Protein AF-A0A2E3QEN1-F1 (afdb_monomer_lite)

Secondary structure (DSSP, 8-state):
--SS-----GGG-PPPSEEE-----S-EEPTTS-EE--S--TT-EEEE-TT-SEEEEETTEEEEE--GGGEEEEE-

Foldseek 3Di:
DDDDDDPPPPVPPQDQQKDFAQDDDQADQDPVRDHDHQPDDGGWIWGFDSPFFDFDADPNDTDGDGHSVRTPDTDD

Radius of gyration: 17.07 Å; chains: 1; bounding box: 38×27×54 Å

Structure (mmCIF, N/CA/C/O backbone):
data_AF-A0A2E3QEN1-F1
#
_entry.id   AF-A0A2E3QEN1-F1
#
loop_
_atom_site.group_PDB
_atom_site.id
_atom_site.type_symbol
_atom_site.label_atom_id
_atom_site.label_alt_id
_atom_site.label_comp_id
_atom_site.label_asym_id
_atom_site.label_entity_id
_atom_site.label_seq_id
_atom_site.pdbx_PDB_ins_code
_atom_site.Cartn_x
_atom_site.Cartn_y
_atom_site.Cartn_z
_atom_site.occupancy
_atom_site.B_iso_or_equiv
_atom_site.auth_seq_id
_atom_site.auth_comp_id
_atom_site.auth_asym_id
_atom_site.auth_atom_id
_atom_site.pdbx_PDB_model_num
ATOM 1 N N . LYS A 1 1 ? -18.092 -1.633 27.901 1.00 42.41 1 LYS A N 1
ATOM 2 C CA . LYS A 1 1 ? -18.582 -1.307 29.265 1.00 42.41 1 LYS A CA 1
ATOM 3 C C . LYS A 1 1 ? -18.261 -2.481 30.183 1.00 42.41 1 LYS A C 1
ATOM 5 O O . LYS A 1 1 ? -18.904 -3.512 30.055 1.00 42.41 1 LYS A O 1
ATOM 10 N N . THR A 1 2 ? -17.262 -2.354 31.050 1.00 46.16 2 THR A N 1
ATOM 11 C CA . THR A 1 2 ? -16.964 -3.316 32.125 1.00 46.16 2 THR A CA 1
ATOM 12 C C . THR A 1 2 ? -17.215 -2.647 33.480 1.00 46.16 2 THR A C 1
ATOM 14 O O . THR A 1 2 ? -17.143 -1.423 33.598 1.00 46.16 2 THR A O 1
ATOM 17 N N . ALA A 1 3 ? -17.610 -3.444 34.475 1.00 50.09 3 ALA A N 1
ATOM 18 C CA . ALA A 1 3 ? -18.260 -3.035 35.725 1.00 50.09 3 ALA A CA 1
ATOM 19 C C . ALA A 1 3 ? -17.333 -2.399 36.784 1.00 50.09 3 ALA A C 1
ATOM 21 O O . ALA A 1 3 ? -17.429 -2.699 37.969 1.00 50.09 3 ALA A O 1
ATOM 22 N N . GLY A 1 4 ? -16.451 -1.487 36.384 1.00 52.81 4 GLY A N 1
ATOM 23 C CA . GLY A 1 4 ? -15.584 -0.795 37.330 1.00 52.81 4 GLY A CA 1
ATOM 24 C C . GLY A 1 4 ? -14.882 0.387 36.700 1.00 52.81 4 GLY A C 1
ATOM 25 O O . GLY A 1 4 ? -13.708 0.259 36.407 1.00 52.81 4 GLY A O 1
ATOM 26 N N . GLY A 1 5 ? -15.616 1.484 36.470 1.00 60.97 5 GLY A N 1
ATOM 27 C CA . GLY A 1 5 ? -15.162 2.891 36.476 1.00 60.97 5 GLY A CA 1
ATOM 28 C C . GLY A 1 5 ? -13.945 3.339 35.652 1.00 60.97 5 GLY A C 1
ATOM 29 O O . GLY A 1 5 ? -13.697 4.537 35.573 1.00 60.97 5 GLY A O 1
ATOM 30 N N . ILE A 1 6 ? -13.192 2.440 35.032 1.00 62.88 6 ILE A N 1
ATOM 31 C CA . ILE A 1 6 ? -12.011 2.744 34.243 1.00 62.88 6 ILE A CA 1
ATOM 32 C C . ILE A 1 6 ?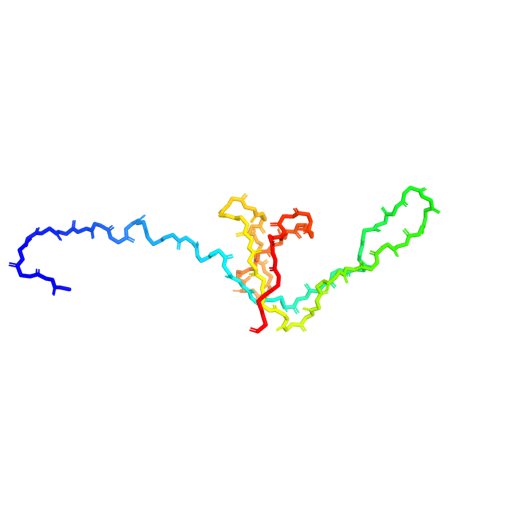 -12.519 3.011 32.835 1.00 62.88 6 ILE A C 1
ATOM 34 O O . ILE A 1 6 ? -12.745 2.106 32.031 1.00 62.88 6 ILE A O 1
ATOM 38 N N . ILE A 1 7 ? -12.753 4.290 32.564 1.00 62.06 7 ILE A N 1
ATOM 39 C CA . ILE A 1 7 ? -12.814 4.793 31.201 1.00 62.06 7 ILE A CA 1
ATOM 40 C C . ILE A 1 7 ? -11.386 4.662 30.681 1.00 62.06 7 ILE A C 1
ATOM 42 O O . ILE A 1 7 ? -10.542 5.509 30.963 1.00 62.06 7 ILE A O 1
ATOM 46 N N . ILE A 1 8 ? -11.096 3.570 29.973 1.00 59.12 8 ILE A N 1
ATOM 47 C CA . ILE A 1 8 ? -9.956 3.576 29.064 1.00 59.12 8 ILE A CA 1
ATOM 48 C C . ILE A 1 8 ? -10.367 4.561 27.975 1.00 59.12 8 ILE A C 1
ATOM 50 O O . ILE A 1 8 ? -11.374 4.309 27.307 1.00 59.12 8 ILE A O 1
ATOM 54 N N . PRO A 1 9 ? -9.696 5.714 27.843 1.00 59.00 9 PRO A N 1
ATOM 55 C CA . PRO A 1 9 ? -10.014 6.603 26.751 1.00 59.00 9 PRO A CA 1
ATOM 56 C C . PRO A 1 9 ? -9.792 5.809 25.459 1.00 59.00 9 PRO A C 1
ATOM 58 O O . PRO A 1 9 ? -8.704 5.288 25.222 1.00 59.00 9 PRO A O 1
ATOM 61 N N . ASP A 1 10 ? -10.820 5.717 24.613 1.00 57.56 10 ASP A N 1
ATOM 62 C CA . ASP A 1 10 ? -10.763 5.142 23.256 1.00 57.56 10 ASP A CA 1
ATOM 63 C C . ASP A 1 10 ? -9.782 5.913 22.329 1.00 57.56 10 ASP A C 1
ATOM 65 O O . ASP A 1 10 ? -9.789 5.753 21.111 1.00 57.56 10 ASP A O 1
ATOM 69 N N . THR A 1 11 ? -8.916 6.767 22.886 1.00 54.16 11 THR A N 1
ATOM 70 C CA . THR A 1 11 ? -7.940 7.616 22.193 1.00 54.16 11 THR A CA 1
ATOM 71 C C . THR A 1 11 ? -6.685 6.868 21.753 1.00 54.16 11 THR A C 1
ATOM 73 O O . THR A 1 11 ? -5.785 7.477 21.186 1.00 54.16 11 THR A O 1
ATOM 76 N N . ALA A 1 12 ? -6.606 5.562 21.996 1.00 51.16 12 ALA A N 1
ATOM 77 C CA . ALA A 1 12 ? -5.558 4.704 21.457 1.00 51.16 12 ALA A CA 1
ATOM 78 C C . ALA A 1 12 ? -6.166 3.505 20.725 1.00 51.16 12 ALA A C 1
ATOM 80 O O . ALA A 1 12 ? -5.694 2.381 20.867 1.00 51.16 12 ALA A O 1
ATOM 81 N N . LYS A 1 13 ? -7.219 3.725 19.925 1.00 53.72 13 LYS A N 1
ATOM 82 C CA . LYS A 1 13 ? -7.459 2.814 18.804 1.00 53.72 13 LYS A CA 1
ATOM 83 C C . LYS A 1 13 ? -6.241 2.929 17.904 1.00 53.72 13 LYS A C 1
ATOM 85 O O . LYS A 1 13 ? -6.059 3.936 17.224 1.00 53.72 13 LYS A O 1
ATOM 90 N N . GLU A 1 14 ? -5.343 1.958 18.009 1.00 61.75 14 GLU A N 1
ATOM 91 C CA . GLU A 1 14 ? -4.221 1.858 17.093 1.00 61.75 14 GLU A CA 1
ATOM 92 C C . GLU A 1 14 ? -4.776 1.922 15.674 1.00 61.75 14 GLU A C 1
ATOM 94 O O . GLU A 1 14 ? -5.747 1.225 15.367 1.00 61.75 14 GLU A O 1
ATOM 99 N N . LYS A 1 15 ? -4.207 2.797 14.831 1.00 65.94 15 LYS A N 1
ATOM 100 C CA . LYS A 1 15 ? -4.521 2.766 13.404 1.00 65.94 15 LYS A CA 1
ATOM 101 C C . LYS A 1 15 ? -4.312 1.317 12.945 1.00 65.94 15 LYS A C 1
ATOM 103 O O . LYS A 1 15 ? -3.255 0.764 13.279 1.00 65.94 15 LYS A O 1
ATOM 108 N N . PRO A 1 16 ? -5.305 0.693 12.285 1.00 66.81 16 PRO A N 1
ATOM 109 C CA . PRO A 1 16 ? -5.143 -0.659 11.783 1.00 66.81 16 PRO A CA 1
ATOM 110 C C . PRO A 1 16 ? -3.868 -0.692 10.942 1.00 66.81 16 PRO A C 1
ATOM 112 O O . PRO A 1 16 ? -3.650 0.170 10.094 1.00 66.81 16 PRO A O 1
ATOM 115 N N . GLN A 1 17 ? -2.994 -1.642 11.261 1.00 79.00 17 GLN A N 1
ATOM 116 C CA . GLN A 1 17 ? -1.740 -1.876 10.539 1.00 79.00 17 GLN A CA 1
ATOM 117 C C . GLN A 1 17 ? -1.984 -2.728 9.291 1.00 79.00 17 GLN A C 1
ATOM 119 O O . GLN A 1 17 ? -1.045 -3.176 8.651 1.00 79.00 17 GLN A O 1
ATOM 124 N N . GLU A 1 18 ? 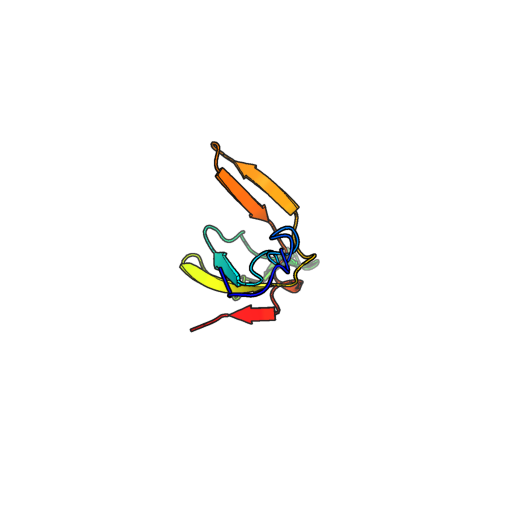-3.247 -2.984 8.973 1.00 86.44 18 GLU A N 1
ATOM 125 C CA . GLU A 1 18 ? -3.698 -3.739 7.820 1.00 86.44 18 GLU A CA 1
ATOM 126 C C . GLU A 1 18 ? -4.565 -2.846 6.934 1.00 86.44 18 GLU A C 1
ATOM 128 O O . GLU A 1 18 ? -5.282 -1.964 7.418 1.00 86.44 18 GLU A O 1
ATOM 133 N N . GLY A 1 19 ? -4.516 -3.089 5.631 1.00 88.06 19 GLY A N 1
ATOM 134 C CA . GLY A 1 19 ? -5.363 -2.414 4.658 1.00 88.06 19 GLY A CA 1
ATOM 135 C C . GLY A 1 19 ? -5.445 -3.195 3.359 1.00 88.06 19 GLY A C 1
ATOM 136 O O . GLY A 1 19 ? -4.643 -4.089 3.100 1.00 88.06 19 GLY A O 1
ATOM 137 N N . GLU A 1 20 ? -6.443 -2.862 2.553 1.00 89.44 20 GLU A N 1
ATOM 138 C CA . GLU A 1 20 ? -6.616 -3.427 1.220 1.00 89.44 20 GLU A CA 1
ATOM 139 C C . GLU A 1 20 ? -5.987 -2.497 0.187 1.00 89.44 20 GLU A C 1
ATOM 141 O O . GLU A 1 20 ? -6.174 -1.276 0.214 1.00 89.44 20 GLU A O 1
ATOM 146 N N . VAL A 1 21 ? -5.224 -3.074 -0.733 1.00 90.94 21 VAL A N 1
ATOM 147 C CA . VAL A 1 21 ? -4.607 -2.326 -1.819 1.00 90.94 21 VAL A CA 1
ATOM 148 C C . VAL A 1 21 ? -5.684 -1.971 -2.841 1.00 90.94 21 VAL A C 1
ATOM 150 O O . VAL A 1 21 ? -6.141 -2.816 -3.601 1.00 90.94 21 VAL A O 1
ATOM 153 N N . VAL A 1 22 ? -6.070 -0.700 -2.902 1.00 89.69 22 VAL A N 1
ATOM 154 C CA . VAL A 1 22 ? -7.036 -0.211 -3.904 1.00 89.69 22 VAL A CA 1
ATOM 155 C C . VAL A 1 22 ? -6.400 0.038 -5.271 1.00 89.69 22 VAL A C 1
ATOM 157 O O . VAL A 1 22 ? -7.038 -0.136 -6.306 1.00 89.69 22 VAL A O 1
ATOM 160 N N . ALA A 1 23 ? -5.129 0.440 -5.292 1.00 87.12 23 ALA A N 1
ATOM 161 C CA . ALA A 1 23 ? -4.409 0.767 -6.512 1.00 87.12 23 ALA A CA 1
ATOM 162 C C . ALA A 1 23 ? -2.908 0.542 -6.331 1.00 87.12 23 ALA A C 1
ATOM 164 O O . ALA A 1 23 ? -2.347 0.809 -5.269 1.00 87.12 23 ALA A O 1
ATOM 165 N N . VAL A 1 24 ? -2.255 0.098 -7.404 1.00 87.75 24 VAL A N 1
ATOM 166 C CA . VAL A 1 24 ? -0.805 -0.096 -7.461 1.00 87.75 24 VAL A CA 1
ATOM 167 C C . VAL A 1 24 ? -0.213 0.772 -8.562 1.00 87.75 24 VAL A C 1
ATOM 169 O O . VAL A 1 24 ? -0.788 0.915 -9.642 1.00 87.75 24 VAL A O 1
ATOM 172 N N . GLY A 1 25 ? 0.930 1.396 -8.278 1.00 84.25 25 GLY A N 1
ATOM 173 C CA . GLY A 1 25 ? 1.669 2.163 -9.276 1.00 84.25 25 GLY A CA 1
ATOM 174 C C . GLY A 1 25 ? 2.325 1.259 -10.322 1.00 84.25 25 GLY A C 1
ATOM 175 O O . GLY A 1 25 ? 2.308 0.036 -10.223 1.00 84.25 25 GLY A O 1
ATOM 176 N N . SER A 1 26 ? 2.994 1.863 -11.304 1.00 79.00 26 SER A N 1
ATOM 177 C CA . SER A 1 26 ? 3.752 1.119 -12.322 1.00 79.00 26 SER A CA 1
ATOM 178 C C . SER A 1 26 ? 4.936 0.320 -11.758 1.00 79.00 26 SER A C 1
ATOM 180 O O . SER A 1 26 ? 5.505 -0.484 -12.485 1.00 79.00 26 SER A O 1
ATOM 182 N N . GLY A 1 27 ? 5.310 0.548 -10.497 1.00 79.44 27 GLY A N 1
ATOM 183 C CA . GLY A 1 27 ? 6.456 -0.068 -9.837 1.00 79.44 27 GLY A CA 1
ATOM 184 C C . GLY A 1 27 ? 7.671 0.844 -9.722 1.00 79.44 27 GLY A C 1
ATOM 185 O O . GLY A 1 27 ? 7.643 2.010 -10.131 1.00 79.44 27 GLY A O 1
ATOM 186 N N . VAL A 1 28 ? 8.730 0.331 -9.098 1.00 79.00 28 VAL A N 1
ATOM 187 C CA . VAL A 1 28 ? 9.942 1.103 -8.808 1.00 79.00 28 VAL A CA 1
ATOM 188 C C . VAL A 1 28 ? 10.787 1.194 -10.075 1.00 79.00 28 VAL A C 1
ATOM 190 O O . VAL A 1 28 ? 11.267 0.188 -10.595 1.00 79.00 28 VAL A O 1
ATOM 193 N N . ARG A 1 29 ? 10.987 2.417 -10.577 1.00 80.06 29 ARG A N 1
ATOM 194 C CA . ARG A 1 29 ? 11.969 2.676 -11.636 1.00 80.06 29 ARG A CA 1
ATOM 195 C C . ARG A 1 29 ? 13.368 2.549 -11.053 1.00 80.06 29 ARG A C 1
ATOM 197 O O . ARG A 1 29 ? 13.716 3.283 -10.131 1.00 80.06 29 ARG A O 1
ATOM 204 N N . LYS A 1 30 ? 14.145 1.620 -11.594 1.00 78.25 30 LYS A N 1
ATOM 205 C CA . LYS A 1 30 ? 15.567 1.469 -11.297 1.00 78.25 30 LYS A CA 1
ATOM 206 C C . LYS A 1 30 ? 16.382 2.457 -12.133 1.00 78.25 30 LYS A C 1
ATOM 208 O O . LYS A 1 30 ? 15.920 2.946 -13.165 1.00 78.25 30 LYS A O 1
ATOM 213 N N . ASP A 1 31 ? 17.610 2.726 -11.697 1.00 78.88 31 ASP A N 1
ATOM 214 C CA . ASP A 1 31 ? 18.544 3.625 -12.393 1.00 78.88 31 ASP A CA 1
ATOM 215 C C . ASP A 1 31 ? 18.915 3.142 -13.807 1.00 78.88 31 ASP A C 1
ATOM 217 O O . ASP A 1 31 ? 19.324 3.934 -14.653 1.00 78.88 31 ASP A O 1
ATOM 221 N N . ASP A 1 32 ? 18.731 1.850 -14.089 1.00 82.94 32 ASP A N 1
ATOM 222 C CA . ASP A 1 32 ? 18.938 1.239 -15.407 1.00 82.94 32 ASP A CA 1
ATOM 223 C C . ASP A 1 32 ? 17.777 1.488 -16.395 1.00 82.94 32 ASP A C 1
ATOM 225 O O . ASP A 1 32 ? 17.815 1.018 -17.532 1.00 82.94 32 ASP A O 1
ATOM 229 N N . GLY A 1 33 ? 16.739 2.224 -15.979 1.00 80.38 33 GLY A N 1
ATOM 230 C CA . GLY A 1 33 ? 15.541 2.489 -16.775 1.00 80.38 33 GLY A CA 1
ATOM 231 C C . GLY A 1 33 ? 14.530 1.338 -16.792 1.00 80.38 33 GLY A C 1
ATOM 232 O O . GLY A 1 33 ? 13.451 1.489 -17.370 1.00 80.38 33 GLY A O 1
ATOM 233 N N . SER A 1 34 ? 14.832 0.211 -16.143 1.00 83.00 34 SER A N 1
ATOM 234 C CA . SER A 1 34 ? 13.886 -0.884 -15.958 1.00 83.00 34 SER A CA 1
ATOM 235 C C . SER A 1 34 ? 12.880 -0.557 -14.854 1.00 83.00 34 SER A C 1
ATOM 237 O O . SER A 1 34 ? 13.151 0.180 -13.901 1.00 83.00 34 SER A O 1
ATOM 239 N N . VAL A 1 35 ? 11.675 -1.100 -14.996 1.00 82.25 35 VAL A N 1
ATOM 240 C CA . VAL A 1 35 ? 10.611 -0.960 -14.006 1.00 82.25 35 VAL A CA 1
ATOM 241 C C . VAL A 1 35 ? 10.502 -2.283 -13.264 1.00 82.25 35 VAL A C 1
ATOM 243 O O . VAL A 1 35 ? 10.171 -3.306 -13.862 1.00 82.25 35 VAL A O 1
ATOM 246 N N . ALA A 1 36 ? 10.811 -2.272 -11.970 1.00 79.75 36 ALA A N 1
ATOM 247 C CA . ALA A 1 36 ? 10.521 -3.394 -11.093 1.00 79.75 36 ALA A CA 1
ATOM 248 C C . ALA A 1 36 ? 9.025 -3.378 -10.786 1.00 79.75 36 ALA A C 1
ATOM 250 O O . ALA A 1 36 ? 8.535 -2.414 -10.195 1.00 79.75 36 ALA A O 1
ATOM 251 N N . ALA A 1 37 ? 8.312 -4.411 -11.237 1.00 80.94 37 ALA A N 1
ATOM 252 C CA . ALA A 1 37 ? 6.906 -4.597 -10.909 1.00 80.94 37 ALA A CA 1
ATOM 253 C C . ALA A 1 37 ? 6.733 -4.724 -9.392 1.00 80.94 37 ALA A C 1
ATOM 255 O O . ALA A 1 37 ? 7.628 -5.230 -8.718 1.00 80.94 37 ALA A O 1
ATOM 256 N N . LEU A 1 38 ? 5.591 -4.253 -8.894 1.00 83.88 38 LEU A N 1
ATOM 257 C CA . LEU A 1 38 ? 5.247 -4.410 -7.488 1.00 83.88 38 LEU A CA 1
ATOM 258 C C . LEU A 1 38 ? 4.832 -5.857 -7.214 1.00 83.88 38 LEU A C 1
ATOM 260 O O . LEU A 1 38 ? 4.147 -6.467 -8.042 1.00 83.88 38 LEU A O 1
ATOM 264 N N . ASP A 1 39 ? 5.212 -6.375 -6.050 1.00 82.12 39 ASP A N 1
ATOM 265 C CA . ASP A 1 39 ? 4.790 -7.704 -5.588 1.00 82.12 39 ASP A CA 1
ATOM 266 C C . ASP A 1 39 ? 3.328 -7.701 -5.110 1.00 82.12 39 ASP A C 1
ATOM 268 O O . ASP A 1 39 ? 2.673 -8.742 -5.089 1.00 82.12 39 ASP A O 1
ATOM 272 N N . VAL A 1 40 ? 2.792 -6.519 -4.795 1.00 86.12 40 VAL A N 1
ATOM 273 C CA . VAL A 1 40 ? 1.391 -6.304 -4.415 1.00 86.12 40 VAL A CA 1
ATOM 274 C C . VAL A 1 40 ? 0.503 -6.003 -5.621 1.00 86.12 40 VAL A C 1
ATOM 276 O O . VAL A 1 40 ? 0.921 -5.370 -6.596 1.00 86.12 40 VAL A O 1
ATOM 279 N N . LYS A 1 41 ? -0.759 -6.420 -5.542 1.00 87.00 41 LYS A N 1
ATOM 280 C CA . LYS A 1 41 ? -1.802 -6.179 -6.546 1.00 87.00 41 LYS A CA 1
ATOM 2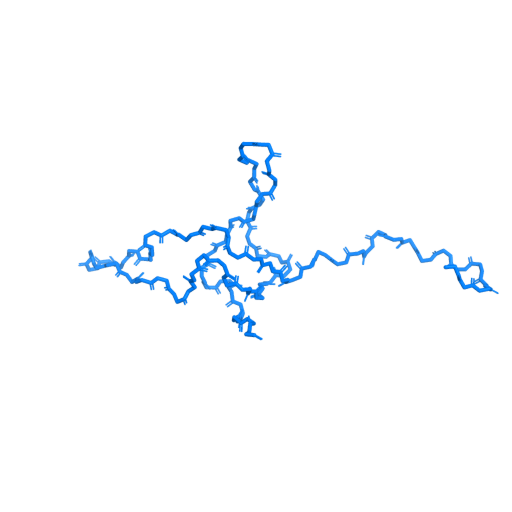81 C C . LYS A 1 41 ? -3.021 -5.523 -5.908 1.00 87.00 41 LYS A C 1
ATOM 283 O O . LYS A 1 41 ? -3.219 -5.572 -4.700 1.00 87.00 41 LYS A O 1
ATOM 288 N N . ALA A 1 42 ? -3.855 -4.900 -6.739 1.00 89.69 42 ALA A N 1
ATOM 289 C CA . ALA A 1 42 ? -5.140 -4.391 -6.275 1.00 89.69 42 ALA A CA 1
ATOM 290 C C . ALA A 1 42 ? -6.021 -5.552 -5.772 1.00 89.69 42 ALA A C 1
ATOM 292 O O . ALA A 1 42 ? -6.172 -6.551 -6.476 1.00 89.69 42 ALA A O 1
ATOM 293 N N . GLY A 1 43 ? -6.588 -5.401 -4.577 1.00 88.81 43 GLY A N 1
ATOM 294 C CA . GLY A 1 43 ? -7.361 -6.419 -3.861 1.00 88.81 43 GLY A CA 1
ATOM 295 C C . GLY A 1 43 ? -6.561 -7.227 -2.835 1.00 88.81 43 GLY A C 1
ATOM 296 O O . GLY A 1 43 ? -7.165 -7.934 -2.030 1.00 88.81 43 GLY A O 1
ATOM 297 N N . ASP A 1 44 ? -5.230 -7.110 -2.813 1.00 90.50 44 ASP A N 1
ATOM 298 C CA . ASP A 1 44 ? -4.419 -7.778 -1.795 1.00 90.50 44 ASP A CA 1
ATOM 299 C C . ASP A 1 44 ? -4.588 -7.083 -0.441 1.00 90.50 44 ASP A C 1
ATOM 301 O O . ASP A 1 44 ? -4.592 -5.850 -0.343 1.00 90.50 44 ASP A O 1
ATOM 305 N N . LYS A 1 45 ? -4.684 -7.873 0.630 1.00 90.50 45 LYS A N 1
ATOM 306 C CA . LYS A 1 45 ? -4.58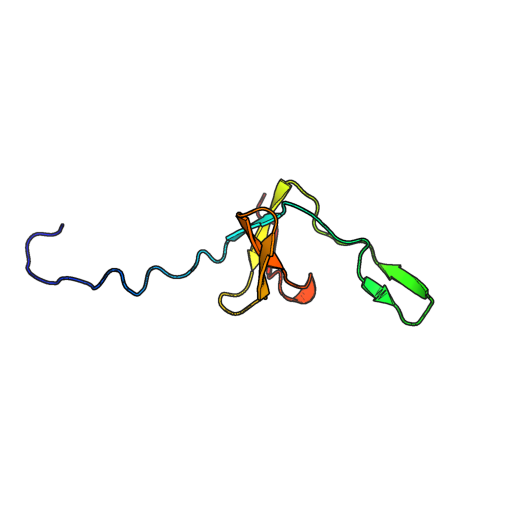9 -7.351 1.994 1.00 90.50 45 LYS A CA 1
ATOM 307 C C . LYS A 1 45 ? -3.134 -7.293 2.395 1.00 90.50 45 LYS A C 1
ATOM 309 O O . LYS A 1 45 ? -2.420 -8.283 2.309 1.00 90.50 45 LYS A O 1
ATOM 314 N N . VAL A 1 46 ? -2.692 -6.141 2.864 1.00 90.00 46 VAL A N 1
ATOM 315 C CA . VAL A 1 46 ? -1.300 -5.907 3.231 1.00 90.00 46 VAL A CA 1
ATOM 316 C C . VAL A 1 46 ? -1.199 -5.423 4.662 1.00 90.00 46 VAL A C 1
ATOM 318 O O . VAL A 1 46 ? -2.051 -4.679 5.144 1.00 90.00 46 VAL A O 1
ATOM 321 N N . LEU A 1 47 ? -0.131 -5.846 5.328 1.00 89.00 47 LEU A N 1
ATOM 322 C CA . LEU A 1 47 ? 0.303 -5.332 6.617 1.00 89.00 47 LEU A CA 1
ATOM 323 C C . LEU A 1 47 ? 1.384 -4.279 6.389 1.00 89.00 47 LEU A C 1
ATOM 325 O O . LEU A 1 47 ? 2.358 -4.530 5.681 1.00 89.00 47 LEU A O 1
ATOM 329 N N . PHE A 1 48 ? 1.240 -3.117 7.008 1.00 87.75 48 PHE A N 1
ATOM 330 C CA . PHE A 1 48 ? 2.182 -2.009 6.918 1.00 87.75 48 PHE A CA 1
ATOM 331 C C . PHE A 1 48 ? 2.447 -1.389 8.287 1.00 87.75 48 PHE A C 1
ATOM 333 O O . PHE A 1 48 ? 1.661 -1.499 9.230 1.00 87.75 48 PHE A O 1
ATOM 340 N N . GLY A 1 49 ? 3.593 -0.720 8.403 1.00 82.44 49 GLY A N 1
ATOM 341 C CA . GLY A 1 49 ? 3.994 -0.073 9.645 1.00 82.44 49 GLY A CA 1
ATOM 342 C C . GLY A 1 49 ? 3.008 1.012 10.088 1.00 82.44 49 GLY A C 1
ATOM 343 O O . GLY A 1 49 ? 2.524 1.811 9.292 1.00 82.44 49 GLY A O 1
ATOM 344 N N . LYS A 1 50 ? 2.778 1.121 11.400 1.00 75.19 50 LYS A N 1
ATOM 345 C CA . LYS A 1 50 ? 1.897 2.136 12.020 1.00 75.19 50 LYS A CA 1
ATOM 346 C C . LYS A 1 50 ? 2.225 3.592 11.644 1.00 75.19 50 LYS A C 1
ATOM 348 O O . LYS A 1 50 ? 1.372 4.468 11.761 1.00 75.19 50 LYS A O 1
ATOM 353 N N . TRP A 1 51 ? 3.466 3.845 11.244 1.00 75.12 51 TRP A N 1
ATOM 354 C CA . TRP A 1 51 ? 3.996 5.166 10.895 1.00 75.12 51 TRP A CA 1
ATOM 355 C C . TRP A 1 51 ? 4.378 5.266 9.416 1.00 75.12 51 TRP A C 1
ATOM 357 O O . TRP A 1 51 ? 5.078 6.197 9.024 1.00 75.12 51 TRP A O 1
ATOM 367 N N . SER A 1 52 ? 3.950 4.289 8.619 1.00 76.06 52 SER A N 1
ATOM 368 C CA . SER A 1 52 ? 4.291 4.181 7.213 1.00 76.06 52 SER A CA 1
ATOM 369 C C . SER A 1 52 ? 3.181 4.743 6.337 1.00 76.06 52 SER A C 1
ATOM 371 O O . SER A 1 52 ? 1.999 4.466 6.536 1.00 76.06 52 SER A O 1
ATOM 373 N N . GLY A 1 53 ? 3.587 5.512 5.333 1.00 81.38 53 GLY A N 1
ATOM 374 C CA . GLY A 1 53 ? 2.689 6.123 4.366 1.00 81.38 53 GLY A CA 1
ATOM 375 C C . GLY A 1 53 ? 2.262 7.553 4.692 1.00 81.38 53 GLY A C 1
ATOM 376 O O . GLY A 1 53 ? 2.442 8.077 5.789 1.00 81.38 53 GLY A O 1
ATOM 377 N N . THR A 1 54 ? 1.697 8.183 3.674 1.00 86.56 54 THR A N 1
ATOM 378 C CA . THR A 1 54 ? 1.184 9.546 3.662 1.00 86.56 54 THR A CA 1
ATOM 379 C C . THR A 1 54 ? -0.317 9.478 3.429 1.00 86.56 54 THR A C 1
ATOM 381 O O . THR A 1 54 ? -0.766 8.924 2.423 1.00 86.56 54 THR A O 1
ATOM 384 N N . GLU A 1 55 ? -1.096 10.046 4.345 1.00 85.56 55 GLU A N 1
ATOM 385 C CA . GLU A 1 55 ? -2.543 10.182 4.172 1.00 85.56 55 GLU A CA 1
ATOM 386 C C . GLU A 1 55 ? -2.828 11.198 3.059 1.00 85.56 55 GLU A C 1
ATOM 388 O O . GLU A 1 55 ? -2.383 12.347 3.105 1.00 85.56 55 GLU A O 1
ATOM 393 N N . VAL A 1 56 ? -3.569 10.765 2.046 1.00 88.56 56 VAL A N 1
ATOM 394 C CA . VAL A 1 56 ? -4.018 11.582 0.923 1.00 88.56 56 VAL A CA 1
ATOM 395 C C . VAL A 1 56 ? -5.539 11.532 0.858 1.00 88.56 56 VAL A C 1
ATOM 397 O O . VAL A 1 56 ? -6.153 10.508 1.141 1.00 88.56 56 VAL A O 1
ATOM 400 N N . LYS A 1 57 ? -6.163 12.642 0.467 1.00 85.81 57 LYS A N 1
ATOM 401 C CA . LYS A 1 57 ? -7.587 12.668 0.129 1.00 85.81 57 LYS A CA 1
ATOM 402 C C . LYS A 1 57 ? -7.740 12.719 -1.378 1.00 85.81 57 LYS A C 1
ATOM 404 O O . LYS A 1 57 ? -7.295 13.687 -1.993 1.00 85.81 57 LYS A O 1
ATOM 409 N N . VAL A 1 58 ? -8.362 11.700 -1.955 1.00 85.88 58 VAL A N 1
ATOM 410 C CA . VAL A 1 58 ? -8.660 11.620 -3.391 1.00 85.88 58 VAL A CA 1
ATOM 411 C C . VAL A 1 58 ? -10.149 11.353 -3.528 1.00 85.88 58 VAL A C 1
ATOM 413 O O . VAL A 1 58 ? -10.672 10.486 -2.844 1.00 85.88 58 VAL A O 1
ATOM 416 N N . ASP A 1 59 ? -10.847 12.154 -4.332 1.00 83.44 59 ASP A N 1
ATOM 417 C CA . ASP A 1 59 ? -12.287 11.998 -4.601 1.00 83.44 59 ASP A CA 1
ATOM 418 C C . ASP A 1 59 ? -13.193 11.923 -3.351 1.00 83.44 59 ASP A C 1
ATOM 420 O O . ASP A 1 59 ? -14.303 11.400 -3.385 1.00 83.44 59 ASP A O 1
ATOM 424 N N . GLY A 1 60 ? -12.740 12.513 -2.238 1.00 87.06 60 GLY A N 1
ATOM 425 C CA . GLY A 1 60 ? -13.453 12.508 -0.957 1.00 87.06 60 GLY A CA 1
ATOM 426 C C . GLY A 1 60 ? -13.152 11.302 -0.061 1.00 87.06 60 GLY A C 1
ATOM 427 O O . GLY A 1 60 ? -13.630 11.273 1.071 1.00 87.06 60 GLY A O 1
ATOM 428 N N . G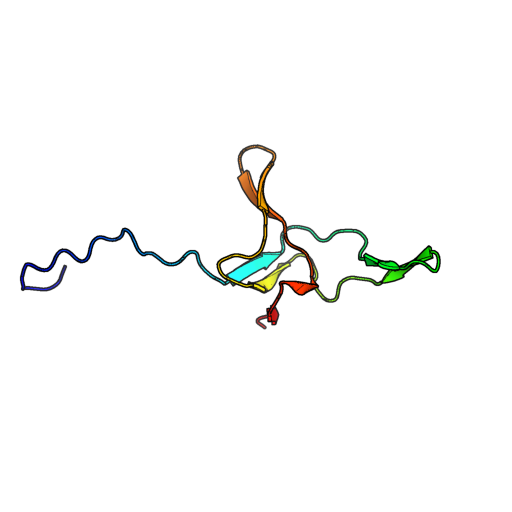LU A 1 61 ? -12.324 10.365 -0.519 1.00 85.31 61 GLU A N 1
ATOM 429 C CA . GLU A 1 61 ? -11.868 9.204 0.242 1.00 85.31 61 GLU A CA 1
ATOM 430 C C . GLU A 1 61 ? -10.494 9.464 0.872 1.00 85.31 61 GLU A C 1
ATOM 432 O O . GLU A 1 61 ? -9.601 10.056 0.260 1.00 85.31 61 GLU A O 1
ATOM 437 N N . GLU A 1 62 ? -10.329 9.037 2.124 1.00 85.75 62 GLU A N 1
ATOM 438 C CA . GLU A 1 62 ? -9.042 9.031 2.821 1.00 85.75 62 GLU A CA 1
ATOM 439 C C . GLU A 1 62 ? -8.278 7.764 2.441 1.00 85.75 62 GLU A C 1
ATOM 441 O O . GLU A 1 62 ? -8.638 6.661 2.846 1.00 85.75 62 GLU A O 1
ATOM 446 N N . LEU A 1 63 ? -7.219 7.933 1.654 1.00 87.56 63 LEU A N 1
ATOM 447 C CA . LEU A 1 63 ? -6.337 6.862 1.215 1.00 87.56 63 LEU A CA 1
ATOM 448 C C . LEU A 1 63 ? -4.962 7.023 1.862 1.00 87.56 63 LEU A C 1
ATOM 450 O O . LEU A 1 63 ? -4.531 8.124 2.205 1.00 87.56 63 LEU A O 1
ATOM 454 N N . LEU A 1 64 ? -4.242 5.915 1.999 1.00 87.06 64 LEU A N 1
ATOM 455 C CA . LEU A 1 64 ? -2.884 5.899 2.525 1.00 87.06 64 LEU A CA 1
ATOM 456 C C . LEU A 1 64 ? -1.927 5.499 1.402 1.00 87.06 64 LEU A C 1
ATOM 458 O O . LEU A 1 64 ? -1.955 4.367 0.928 1.00 87.06 64 LEU A O 1
ATOM 462 N N . ILE A 1 65 ? -1.087 6.435 0.960 1.00 87.62 65 ILE A N 1
ATOM 463 C CA . ILE A 1 65 ? -0.050 6.153 -0.038 1.00 87.62 65 ILE A CA 1
ATOM 464 C C . ILE A 1 65 ? 1.232 5.782 0.691 1.00 87.62 65 ILE A C 1
ATOM 466 O O . ILE A 1 65 ? 1.768 6.588 1.442 1.00 87.62 65 ILE A O 1
ATOM 470 N N . MET A 1 66 ? 1.786 4.610 0.411 1.00 87.88 66 MET A N 1
ATOM 471 C CA . MET A 1 66 ? 3.088 4.188 0.931 1.00 87.88 66 MET A CA 1
ATOM 472 C C . MET A 1 66 ? 3.932 3.543 -0.160 1.00 87.88 66 MET A C 1
ATOM 474 O O . MET A 1 66 ? 3.454 3.283 -1.266 1.00 87.88 66 MET A O 1
ATOM 478 N N . LYS A 1 67 ? 5.210 3.318 0.142 1.00 85.75 67 LYS A N 1
ATOM 479 C CA . LYS A 1 67 ? 6.099 2.571 -0.745 1.00 85.75 67 LYS A CA 1
ATOM 480 C C . LYS A 1 67 ? 5.990 1.085 -0.433 1.00 85.75 67 LYS A C 1
ATOM 482 O O . LYS A 1 67 ? 5.730 0.709 0.702 1.00 85.75 67 LYS A O 1
ATOM 487 N N . GLU A 1 68 ? 6.283 0.246 -1.419 1.00 82.31 68 GLU A N 1
ATOM 488 C CA . GLU A 1 68 ? 6.351 -1.208 -1.219 1.00 82.31 68 GLU A CA 1
ATOM 489 C C . GLU A 1 68 ? 7.328 -1.605 -0.107 1.00 82.31 68 GLU A C 1
ATOM 491 O O . GLU A 1 68 ? 7.057 -2.521 0.653 1.00 82.31 68 GLU A O 1
ATOM 496 N N . SER A 1 69 ? 8.427 -0.864 0.055 1.00 83.12 69 SER A N 1
ATOM 497 C CA . SER A 1 69 ? 9.417 -1.111 1.111 1.00 83.12 69 SER A CA 1
ATOM 498 C C . SER A 1 69 ? 8.867 -0.962 2.534 1.00 83.12 69 SER A C 1
ATOM 500 O O . SER A 1 69 ? 9.503 -1.430 3.473 1.00 83.12 69 SER A O 1
ATOM 502 N N . ASP A 1 70 ? 7.725 -0.292 2.697 1.00 85.69 70 ASP A N 1
ATOM 503 C CA . ASP A 1 70 ? 7.052 -0.120 3.983 1.00 85.69 70 ASP A CA 1
ATOM 504 C C . ASP A 1 70 ? 6.022 -1.228 4.279 1.00 85.69 70 ASP A C 1
ATOM 506 O O . ASP A 1 70 ? 5.465 -1.290 5.382 1.00 85.69 70 ASP A O 1
ATOM 510 N N . ILE A 1 71 ? 5.752 -2.091 3.296 1.00 87.19 71 ILE A N 1
ATOM 511 C CA . ILE A 1 71 ? 4.838 -3.222 3.420 1.00 87.19 71 ILE A CA 1
ATOM 512 C C . ILE A 1 71 ? 5.591 -4.360 4.110 1.00 87.19 71 ILE A C 1
ATOM 514 O O . ILE A 1 71 ? 6.626 -4.827 3.643 1.00 87.19 71 ILE A O 1
ATOM 518 N N . MET A 1 72 ? 5.071 -4.802 5.252 1.00 86.88 72 MET A N 1
ATOM 519 C CA . MET A 1 72 ? 5.656 -5.876 6.056 1.00 86.88 72 MET A CA 1
ATOM 520 C C . MET A 1 72 ? 5.289 -7.263 5.520 1.00 86.88 72 MET A C 1
ATOM 522 O O . MET A 1 72 ? 6.043 -8.213 5.721 1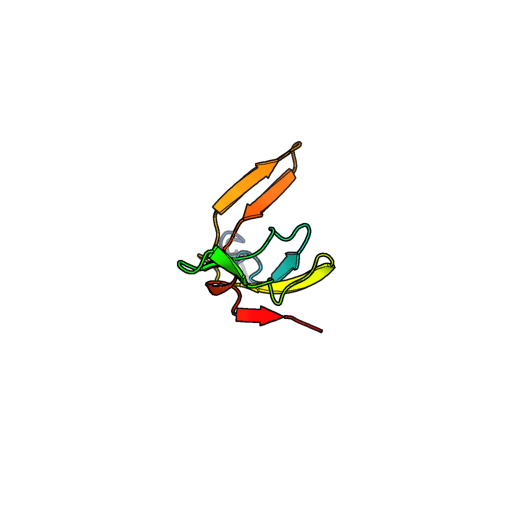.00 86.88 72 MET A O 1
ATOM 526 N N . GLY A 1 73 ? 4.139 -7.392 4.855 1.00 86.56 73 GLY A N 1
ATOM 527 C CA . GLY A 1 73 ? 3.706 -8.645 4.243 1.00 86.56 73 GLY A CA 1
ATOM 528 C C . GLY A 1 73 ? 2.311 -8.566 3.632 1.00 86.56 73 GLY A C 1
ATOM 529 O O . GLY A 1 73 ? 1.553 -7.636 3.908 1.00 86.56 73 GLY A O 1
ATOM 530 N N . ILE A 1 74 ? 1.983 -9.563 2.811 1.00 89.19 74 ILE A N 1
ATOM 531 C CA . ILE A 1 74 ? 0.655 -9.768 2.222 1.00 89.19 74 ILE A CA 1
ATOM 532 C C . ILE A 1 74 ? -0.076 -10.816 3.071 1.00 89.19 74 ILE A C 1
ATOM 534 O O . ILE A 1 74 ? 0.499 -11.854 3.398 1.00 89.19 74 ILE A O 1
ATOM 538 N N . MET A 1 75 ? -1.314 -10.527 3.465 1.00 81.88 75 MET A N 1
ATOM 539 C CA . MET A 1 75 ? -2.203 -11.452 4.166 1.00 81.88 75 MET A CA 1
ATOM 540 C C . MET A 1 75 ? -3.076 -12.187 3.143 1.00 81.88 75 MET A C 1
ATOM 542 O O . MET A 1 75 ? -3.812 -11.538 2.400 1.00 81.88 75 MET A O 1
ATOM 546 N N . GLU A 1 76 ? -2.980 -13.520 3.121 1.00 68.94 76 GLU A N 1
ATOM 547 C CA . GLU A 1 76 ? -3.765 -14.433 2.264 1.00 68.94 76 GLU A CA 1
ATOM 548 C C . GLU A 1 76 ? -5.062 -14.897 2.950 1.00 68.94 76 GLU A C 1
ATOM 550 O O . GLU A 1 76 ? -5.020 -15.194 4.169 1.00 68.94 76 GLU A O 1
#

Sequence (76 aa):
KTAGGIIIPDTAKEKPQEGEVVAVGSGVRKDDGSVAALDVKAGDKVLFGKWSGTEVKVDGEELLIMKESDIMGIME

pLDDT: mean 78.56, std 12.39, range [42.41, 90.94]